Protein AF-A0A3C0VWP3-F1 (afdb_monomer_lite)

pLDDT: mean 94.09, std 4.99, range [58.03, 98.25]

Secondary structure (DSSP, 8-state):
--HHHHHHHHHHHHHHHHHHHHHHHHHHHHHHHHHHHHHHHHHHHHHHHHHHHHHHHHHHHHHHHHHHHHHHHHHHHHHHHHH---HHHHHHHHHHHHHHHHHHHHHHHHHHHHHHHHH-

Foldseek 3Di:
DDVVVVVVVVVVVVVVVVVVVVVVVVVVVVVVVVVVVVVVVVVVVVVVVVVVLVVLVVVLVVLVVVLVVLVVVLVVLVVVLVVDPDPVSVVVSVVVSVVSVVVNVVSVVVSVVSVVVSVD

Radius of gyration: 37.19 Å; chains: 1; bounding box: 79×20×106 Å

Sequence (120 aa):
MNDNIRKLLILQDRDMKFLRLEDELESLDPEREATKRESLNRQQVLEQAKQHMIQLEVRRKDLDNDVEAKKEQIQKYAQQQLETRKNEEYTALGREIDHVKETISKIEDEELELMEEIDA

Structure (mmCIF, N/CA/C/O backbone):
data_AF-A0A3C0VWP3-F1
#
_entry.id   AF-A0A3C0VWP3-F1
#
loop_
_atom_site.group_PDB
_atom_site.id
_atom_site.type_symbol
_atom_site.label_atom_id
_atom_site.label_alt_id
_atom_site.label_comp_id
_atom_site.label_asym_id
_atom_site.label_entity_id
_atom_site.label_seq_id
_atom_site.pdbx_PDB_ins_code
_atom_site.Cartn_x
_atom_site.Cartn_y
_atom_site.Cartn_z
_atom_site.occupancy
_atom_site.B_iso_or_equiv
_atom_site.auth_seq_id
_atom_site.auth_comp_id
_atom_site.auth_asym_id
_atom_site.auth_atom_id
_atom_site.pdbx_PDB_model_num
ATOM 1 N N . MET A 1 1 ? 48.364 3.414 -67.361 1.00 58.03 1 MET A N 1
ATOM 2 C CA . MET A 1 1 ? 47.089 3.363 -66.607 1.00 58.03 1 MET A CA 1
ATOM 3 C C . MET A 1 1 ? 46.975 4.671 -65.835 1.00 58.03 1 MET A C 1
ATOM 5 O O . MET A 1 1 ? 47.943 5.035 -65.185 1.00 58.03 1 MET A O 1
ATOM 9 N N . ASN A 1 2 ? 45.901 5.440 -66.022 1.00 78.00 2 ASN A N 1
ATOM 10 C CA . ASN A 1 2 ? 45.831 6.851 -65.619 1.00 78.00 2 ASN A CA 1
ATOM 11 C C . ASN A 1 2 ? 45.673 6.977 -64.088 1.00 78.00 2 ASN A C 1
ATOM 13 O O . ASN A 1 2 ? 44.632 6.614 -63.545 1.00 78.00 2 ASN A O 1
ATOM 17 N N . ASP A 1 3 ? 46.716 7.446 -63.399 1.00 85.19 3 ASP A N 1
ATOM 18 C CA . ASP A 1 3 ? 46.825 7.504 -61.929 1.00 85.19 3 ASP A CA 1
ATOM 19 C C . ASP A 1 3 ? 45.685 8.309 -61.271 1.00 85.19 3 ASP A C 1
ATOM 21 O O . ASP A 1 3 ? 45.239 8.016 -60.162 1.00 85.19 3 ASP A O 1
ATOM 25 N N . ASN A 1 4 ? 45.120 9.264 -62.014 1.00 88.75 4 ASN A N 1
ATOM 26 C CA . ASN A 1 4 ? 43.966 10.052 -61.590 1.00 88.75 4 ASN A CA 1
ATOM 27 C C . ASN A 1 4 ? 42.688 9.209 -61.462 1.00 88.75 4 ASN A C 1
ATOM 29 O O . ASN A 1 4 ? 41.928 9.398 -60.518 1.00 88.75 4 ASN A O 1
ATOM 33 N N . ILE A 1 5 ? 42.476 8.229 -62.349 1.00 89.38 5 ILE A N 1
ATOM 34 C CA . ILE A 1 5 ? 41.310 7.331 -62.279 1.00 89.38 5 ILE A CA 1
ATOM 35 C C . ILE A 1 5 ? 41.391 6.463 -61.018 1.00 89.38 5 ILE A C 1
ATOM 37 O O . ILE A 1 5 ? 40.390 6.265 -60.337 1.00 89.38 5 ILE A O 1
ATOM 41 N N . ARG A 1 6 ? 42.593 5.998 -60.648 1.00 88.75 6 ARG A N 1
ATOM 42 C CA . ARG A 1 6 ? 42.800 5.235 -59.408 1.00 88.75 6 ARG A CA 1
ATOM 43 C C . ARG A 1 6 ? 42.464 6.072 -58.171 1.00 88.75 6 ARG A C 1
ATOM 45 O O . ARG A 1 6 ? 41.799 5.573 -57.270 1.00 88.75 6 ARG A O 1
ATOM 52 N N . LYS A 1 7 ? 42.897 7.337 -58.132 1.00 92.00 7 LYS A N 1
ATOM 53 C CA . LYS A 1 7 ? 42.586 8.257 -57.025 1.00 92.00 7 LYS A CA 1
ATOM 54 C C . LYS A 1 7 ? 41.085 8.534 -56.913 1.00 92.00 7 LYS A C 1
ATOM 56 O O . LYS A 1 7 ? 40.567 8.534 -55.802 1.00 92.00 7 LYS A O 1
ATOM 61 N N . LEU A 1 8 ? 40.389 8.695 -58.041 1.00 92.44 8 LEU A N 1
ATOM 62 C CA . LEU A 1 8 ? 38.936 8.894 -58.065 1.00 92.44 8 LEU A CA 1
ATOM 63 C C . LEU A 1 8 ? 38.158 7.664 -57.575 1.00 92.44 8 LEU A C 1
ATOM 65 O O . LEU A 1 8 ? 37.202 7.826 -56.829 1.00 92.44 8 LEU A O 1
ATOM 69 N N . LEU A 1 9 ? 38.586 6.444 -57.916 1.00 92.25 9 LEU A N 1
ATOM 70 C CA . LEU A 1 9 ? 37.959 5.218 -57.398 1.00 92.25 9 LEU A CA 1
ATOM 71 C C . LEU A 1 9 ? 38.140 5.062 -55.880 1.00 92.25 9 LEU A C 1
ATOM 73 O O . LEU A 1 9 ? 37.220 4.633 -55.191 1.00 92.25 9 LEU A O 1
ATOM 77 N N . ILE A 1 10 ? 39.309 5.436 -55.348 1.00 94.12 10 ILE A N 1
ATOM 78 C CA . ILE A 1 10 ? 39.552 5.435 -53.896 1.00 94.12 10 ILE A CA 1
ATOM 79 C C . ILE A 1 10 ? 38.671 6.475 -53.198 1.00 94.12 10 ILE A C 1
ATOM 81 O O . ILE A 1 10 ? 38.155 6.203 -52.117 1.00 94.12 10 ILE A O 1
ATOM 85 N N . LEU A 1 11 ? 38.509 7.660 -53.795 1.00 94.75 11 LEU A N 1
ATOM 86 C CA . LEU A 1 11 ? 37.616 8.688 -53.268 1.00 94.75 11 LEU A CA 1
ATOM 87 C C . LEU A 1 11 ? 36.164 8.191 -53.260 1.00 94.75 11 LEU A C 1
ATOM 89 O O . LEU A 1 11 ? 35.532 8.225 -52.215 1.00 94.75 11 LEU A O 1
ATOM 93 N N . GLN A 1 12 ? 35.691 7.613 -54.367 1.00 94.50 12 GLN A N 1
ATOM 94 C CA . GLN A 1 12 ? 34.341 7.056 -54.465 1.00 94.50 12 GLN A CA 1
ATOM 95 C C . GLN A 1 12 ? 34.070 5.964 -53.417 1.00 94.50 12 GLN A C 1
ATOM 97 O O . GLN A 1 12 ? 33.016 5.976 -52.788 1.00 94.50 12 GLN A O 1
ATOM 102 N N . ASP A 1 13 ? 35.004 5.031 -53.196 1.00 95.44 13 ASP A N 1
ATOM 103 C CA . ASP A 1 13 ? 34.853 3.995 -52.160 1.00 95.44 13 ASP A CA 1
ATOM 104 C C . ASP A 1 13 ? 34.757 4.603 -50.751 1.00 95.44 13 ASP A C 1
ATOM 106 O O . ASP A 1 13 ? 33.978 4.141 -49.917 1.00 95.44 13 ASP A O 1
ATOM 110 N N . ARG A 1 14 ? 35.521 5.670 -50.484 1.00 95.56 14 ARG A N 1
ATOM 111 C CA . ARG A 1 14 ? 35.455 6.397 -49.210 1.00 95.56 14 ARG A CA 1
ATOM 112 C C . ARG A 1 14 ? 34.140 7.147 -49.050 1.00 95.56 14 ARG A C 1
ATOM 114 O O . ARG A 1 14 ? 33.555 7.052 -47.978 1.00 95.56 14 ARG A O 1
ATOM 121 N N . ASP A 1 15 ? 33.659 7.812 -50.094 1.00 96.19 15 ASP A N 1
ATOM 122 C CA . ASP A 1 15 ? 32.382 8.530 -50.071 1.00 96.19 15 ASP A CA 1
ATOM 123 C C . ASP A 1 15 ? 31.212 7.557 -49.867 1.00 96.19 15 ASP A C 1
ATOM 125 O O . ASP A 1 15 ? 30.332 7.800 -49.047 1.00 96.19 15 ASP A O 1
ATOM 129 N N . MET A 1 16 ? 31.235 6.393 -50.525 1.00 95.69 16 MET A N 1
ATOM 130 C CA . MET A 1 16 ? 30.226 5.350 -50.310 1.00 95.69 16 MET A CA 1
ATOM 131 C C . MET A 1 16 ? 30.255 4.784 -48.887 1.00 95.69 16 MET A C 1
ATOM 133 O O . MET A 1 16 ? 29.204 4.470 -48.332 1.00 95.69 16 MET A O 1
ATOM 137 N N . LYS A 1 17 ? 31.442 4.630 -48.289 1.00 96.19 17 LYS A N 1
ATOM 138 C CA . LYS A 1 17 ? 31.575 4.218 -46.882 1.00 96.19 17 LYS A CA 1
ATOM 139 C C . LYS A 1 17 ? 31.085 5.299 -45.927 1.00 96.19 17 LYS A C 1
ATOM 141 O O . LYS A 1 17 ? 30.450 4.957 -44.939 1.00 96.19 17 LYS A O 1
ATOM 146 N N . PHE A 1 18 ? 31.369 6.565 -46.223 1.00 95.31 18 PHE A N 1
ATOM 147 C CA . PHE A 1 18 ? 30.903 7.697 -45.431 1.00 95.31 18 PHE A CA 1
ATOM 148 C C . PHE A 1 18 ? 29.374 7.748 -45.401 1.00 95.31 18 PHE A C 1
ATOM 150 O O . PHE A 1 18 ? 28.811 7.706 -44.317 1.00 95.31 18 PHE A O 1
ATOM 157 N N . LEU A 1 19 ? 28.721 7.701 -46.568 1.00 95.62 19 LEU A N 1
ATOM 158 C CA . LEU A 1 19 ? 27.257 7.714 -46.661 1.00 95.62 19 LEU A CA 1
ATOM 159 C C . LEU A 1 19 ? 26.616 6.547 -45.900 1.00 95.62 19 LEU A C 1
ATOM 161 O O . LEU A 1 19 ? 25.664 6.748 -45.164 1.00 95.62 19 LEU A O 1
ATOM 165 N N . ARG A 1 20 ? 27.174 5.333 -46.006 1.00 94.94 20 ARG A N 1
ATOM 166 C CA . ARG A 1 20 ? 26.666 4.179 -45.243 1.00 94.94 20 ARG A CA 1
ATOM 167 C C . ARG A 1 20 ? 26.769 4.377 -43.733 1.00 94.94 20 ARG A C 1
ATOM 169 O O . ARG A 1 20 ? 25.840 4.030 -43.020 1.00 94.94 20 ARG A O 1
ATOM 176 N N . LEU A 1 21 ? 27.898 4.899 -43.253 1.00 93.75 21 LEU A N 1
ATOM 177 C CA . LEU A 1 21 ? 28.093 5.156 -41.825 1.00 93.75 21 LEU A CA 1
ATOM 178 C C . LEU A 1 21 ? 27.204 6.300 -41.325 1.00 93.75 21 LEU A C 1
ATOM 180 O O . LEU A 1 21 ? 26.770 6.264 -40.180 1.00 93.75 21 LEU A O 1
ATOM 184 N N . GLU A 1 22 ? 26.948 7.302 -42.165 1.00 93.94 22 GLU A N 1
ATOM 185 C CA . GLU A 1 22 ? 26.033 8.405 -41.867 1.00 93.94 22 GLU A CA 1
ATOM 186 C C . GLU A 1 22 ? 24.587 7.901 -41.770 1.00 93.94 22 GLU A C 1
ATOM 188 O O . GLU A 1 22 ? 23.947 8.132 -40.748 1.00 93.94 22 GLU A O 1
ATOM 193 N N . ASP A 1 23 ? 24.129 7.095 -42.735 1.00 91.94 23 ASP A N 1
ATOM 194 C CA . ASP A 1 23 ? 22.812 6.442 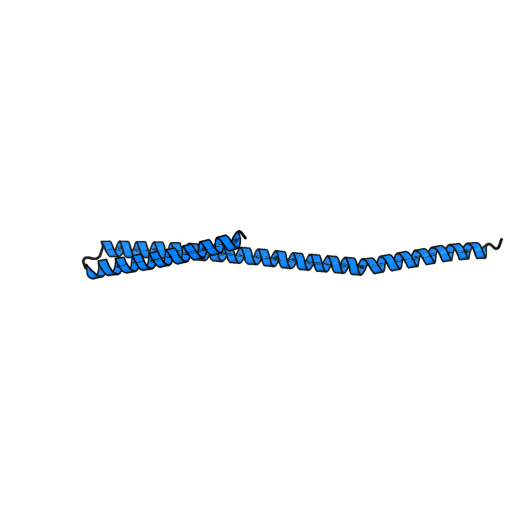-42.694 1.00 91.94 23 ASP A CA 1
ATOM 195 C C . ASP A 1 23 ? 22.662 5.538 -41.450 1.00 91.94 23 ASP A C 1
ATOM 197 O O . ASP A 1 23 ? 21.634 5.555 -40.769 1.00 91.94 23 ASP A O 1
ATOM 201 N N . GLU A 1 24 ? 23.697 4.752 -41.119 1.00 90.00 24 GLU A N 1
ATOM 202 C CA . GLU A 1 24 ? 23.719 3.917 -39.911 1.00 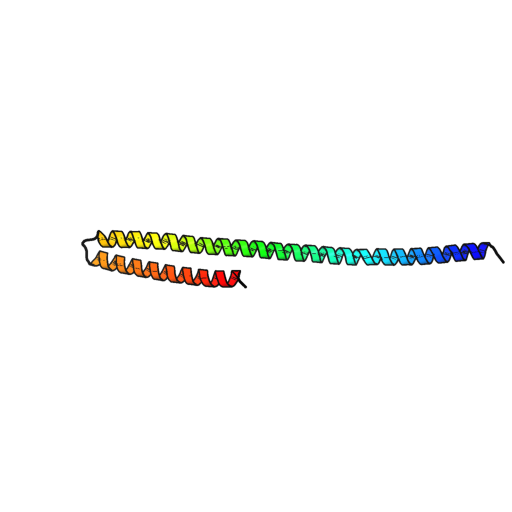90.00 24 GLU A CA 1
ATOM 203 C C . GLU A 1 24 ? 23.620 4.773 -38.637 1.00 90.00 24 GLU A C 1
ATOM 205 O O . GLU A 1 24 ? 22.820 4.463 -37.753 1.00 90.00 24 GLU A O 1
ATOM 210 N N . LEU A 1 25 ? 24.371 5.874 -38.542 1.00 90.38 25 LEU A N 1
ATOM 211 C CA . LEU A 1 25 ? 24.305 6.800 -37.407 1.00 90.38 25 LEU A CA 1
ATOM 212 C C . LEU A 1 25 ? 22.926 7.451 -37.270 1.00 90.38 25 LEU A C 1
ATOM 214 O O . LEU A 1 25 ? 22.382 7.475 -36.165 1.00 90.38 25 LEU A O 1
ATOM 218 N N . GLU A 1 26 ? 22.341 7.922 -38.372 1.00 90.88 26 GLU A N 1
ATOM 219 C CA . GLU A 1 26 ? 20.998 8.510 -38.368 1.00 90.88 26 GLU A CA 1
ATOM 220 C C . GLU A 1 26 ? 19.929 7.496 -37.948 1.00 90.88 26 GLU A C 1
ATOM 222 O O . GLU A 1 26 ? 18.963 7.861 -37.278 1.00 90.88 26 GLU A O 1
ATOM 227 N N . SER A 1 27 ? 20.109 6.213 -38.280 1.00 88.94 27 SER A N 1
ATOM 228 C CA . SER A 1 27 ? 19.186 5.147 -37.875 1.00 88.94 27 SER A CA 1
ATOM 229 C C . SER A 1 27 ? 19.269 4.790 -36.383 1.00 88.94 27 SER A C 1
ATOM 231 O O . SER A 1 27 ? 18.271 4.374 -35.794 1.00 88.94 27 SER A O 1
ATOM 233 N N . LEU A 1 28 ? 20.420 5.009 -35.735 1.00 87.88 28 LEU A N 1
ATOM 234 C CA . LEU A 1 28 ? 20.617 4.701 -34.313 1.00 87.88 28 LEU A CA 1
ATOM 235 C C . LEU A 1 28 ? 19.926 5.706 -33.384 1.00 87.88 28 LEU A C 1
ATOM 237 O O . LEU A 1 28 ? 19.484 5.343 -32.293 1.00 87.88 28 LEU A O 1
ATOM 241 N N . ASP A 1 29 ? 19.821 6.970 -33.780 1.00 87.44 29 ASP A N 1
ATOM 242 C CA . ASP A 1 29 ? 19.194 8.006 -32.958 1.00 87.44 29 ASP A CA 1
ATOM 243 C C . ASP A 1 29 ? 17.701 7.763 -32.644 1.00 87.44 29 ASP A C 1
ATOM 245 O O . ASP A 1 29 ? 17.329 7.856 -31.466 1.00 87.44 29 ASP A O 1
ATOM 249 N N . PRO A 1 30 ? 16.822 7.391 -33.599 1.00 90.88 30 PRO A N 1
ATOM 250 C CA . PRO A 1 30 ? 15.436 7.054 -33.286 1.00 90.88 30 PRO A CA 1
ATOM 251 C C . PRO A 1 30 ? 15.321 5.797 -32.417 1.00 90.88 30 PRO A C 1
ATOM 253 O O . PRO A 1 30 ? 14.467 5.765 -31.529 1.00 90.88 30 PRO A O 1
ATOM 256 N N . GLU A 1 31 ? 16.186 4.793 -32.600 1.00 89.44 31 GLU A N 1
ATOM 257 C CA . GLU A 1 31 ? 16.219 3.603 -31.736 1.00 89.44 31 GLU A CA 1
ATOM 258 C C . GLU A 1 31 ? 16.605 3.959 -30.293 1.00 89.44 31 GLU A C 1
ATOM 260 O O . GLU A 1 31 ? 15.983 3.487 -29.331 1.00 89.44 31 GLU A O 1
ATOM 265 N N . ARG A 1 32 ? 17.593 4.846 -30.120 1.00 90.38 32 ARG A N 1
ATOM 266 C CA . ARG A 1 32 ? 18.011 5.351 -28.804 1.00 90.38 32 ARG A CA 1
ATOM 267 C C . ARG A 1 32 ? 16.900 6.140 -28.128 1.00 90.38 32 ARG A C 1
ATOM 269 O O . ARG A 1 32 ? 16.636 5.919 -26.945 1.00 90.38 32 ARG A O 1
ATOM 276 N N . GLU A 1 33 ? 16.232 7.029 -28.855 1.00 93.00 33 GLU A N 1
ATOM 277 C CA . GLU A 1 33 ? 15.117 7.808 -28.313 1.00 93.00 33 GLU A CA 1
ATOM 278 C C . GLU A 1 33 ? 13.906 6.926 -27.983 1.00 93.00 33 GLU A C 1
ATOM 280 O O . GLU A 1 33 ? 13.285 7.114 -26.934 1.00 93.00 33 GLU A O 1
ATOM 285 N N . ALA A 1 34 ? 13.601 5.916 -28.802 1.00 93.31 34 ALA A N 1
ATOM 286 C CA . ALA A 1 34 ? 12.557 4.937 -28.506 1.00 93.31 34 ALA A CA 1
ATOM 287 C C . ALA A 1 34 ? 12.867 4.156 -27.219 1.00 93.31 34 ALA A C 1
ATOM 289 O O . ALA A 1 34 ? 12.043 4.123 -26.304 1.00 93.31 34 ALA A O 1
ATOM 290 N N . THR A 1 35 ? 14.086 3.622 -27.103 1.00 94.12 35 THR A N 1
ATOM 291 C CA . THR A 1 35 ? 14.544 2.887 -25.912 1.00 94.12 35 THR A CA 1
ATOM 292 C C . THR A 1 35 ? 14.508 3.767 -24.662 1.00 94.12 35 THR A C 1
ATOM 294 O O . THR A 1 35 ? 14.081 3.340 -23.588 1.00 94.12 35 THR A O 1
ATOM 297 N N . LYS A 1 36 ? 14.922 5.033 -24.784 1.00 95.62 36 LYS A N 1
ATOM 298 C CA . LYS A 1 36 ? 14.902 5.998 -23.681 1.00 95.62 36 LYS A CA 1
ATOM 299 C C . LYS A 1 36 ? 13.478 6.316 -23.228 1.00 95.62 36 LYS A C 1
ATOM 301 O O . LYS A 1 36 ? 13.226 6.351 -22.025 1.00 95.62 36 LYS A O 1
ATOM 306 N N . ARG A 1 37 ? 12.544 6.511 -24.164 1.00 95.44 37 ARG A N 1
ATOM 307 C CA . ARG A 1 37 ? 11.119 6.703 -23.847 1.00 95.44 37 ARG A CA 1
ATOM 308 C C . ARG A 1 37 ? 10.532 5.482 -23.157 1.00 95.44 37 ARG A C 1
ATOM 310 O O . ARG A 1 37 ? 9.838 5.634 -22.158 1.00 95.44 37 ARG A O 1
ATOM 317 N N . GLU A 1 38 ? 10.837 4.284 -23.644 1.00 96.00 38 GLU A N 1
ATOM 318 C CA . GLU A 1 38 ? 10.367 3.051 -23.018 1.00 96.00 38 GLU A CA 1
ATOM 319 C C . GLU A 1 38 ? 10.909 2.901 -21.591 1.00 96.00 38 GLU A C 1
ATOM 321 O O . GLU A 1 38 ? 10.150 2.599 -20.672 1.00 96.00 38 GLU A O 1
ATOM 326 N N . SER A 1 39 ? 12.197 3.183 -21.385 1.00 95.25 39 SER A N 1
ATOM 327 C CA . SER A 1 39 ? 12.824 3.177 -20.061 1.00 95.25 39 SER A CA 1
ATOM 328 C C . SER A 1 39 ? 12.143 4.153 -19.095 1.00 95.25 39 SER A C 1
ATOM 330 O O . SER A 1 39 ? 11.777 3.767 -17.985 1.00 95.25 39 SER A O 1
ATOM 332 N N . LEU A 1 40 ? 11.883 5.391 -19.534 1.00 96.62 40 LEU A N 1
ATOM 333 C CA . LEU A 1 40 ? 11.173 6.391 -18.729 1.00 96.62 40 LEU A CA 1
ATOM 334 C C . LEU A 1 40 ? 9.742 5.955 -18.396 1.00 96.62 40 LEU A C 1
ATOM 336 O O . LEU A 1 40 ? 9.327 6.076 -17.246 1.00 96.62 40 LEU A O 1
ATOM 340 N N . ASN A 1 41 ? 9.010 5.399 -19.364 1.00 96.81 41 ASN A N 1
ATOM 341 C CA . ASN A 1 41 ? 7.661 4.882 -19.133 1.00 96.81 41 ASN A CA 1
ATOM 342 C C . ASN A 1 41 ? 7.673 3.740 -18.110 1.00 96.81 41 ASN A C 1
ATOM 344 O O . ASN A 1 41 ? 6.885 3.746 -17.169 1.00 96.81 41 ASN A O 1
ATOM 348 N N . ARG A 1 42 ? 8.602 2.784 -18.240 1.00 95.50 42 ARG A N 1
ATOM 349 C CA . ARG A 1 42 ? 8.767 1.691 -17.267 1.00 95.50 42 ARG A CA 1
ATOM 350 C C . ARG A 1 42 ? 9.101 2.224 -15.875 1.00 95.50 42 ARG A C 1
ATOM 352 O O . ARG A 1 42 ? 8.567 1.725 -14.889 1.00 95.50 42 ARG A O 1
ATOM 359 N N . GLN A 1 43 ? 9.947 3.249 -15.788 1.00 96.12 43 GLN A N 1
ATOM 360 C CA . GLN A 1 43 ? 10.297 3.880 -14.518 1.00 96.12 43 GLN A CA 1
ATOM 361 C C . GLN A 1 43 ? 9.094 4.583 -13.875 1.00 96.12 43 GLN A C 1
ATOM 363 O O . GLN A 1 43 ? 8.906 4.473 -12.667 1.00 96.12 43 GLN A O 1
ATOM 368 N N . GLN A 1 44 ? 8.256 5.251 -14.671 1.00 96.88 44 GLN A N 1
ATOM 369 C CA . GLN A 1 44 ? 7.017 5.868 -14.192 1.00 96.88 44 GLN A CA 1
ATOM 370 C C . GLN A 1 44 ? 6.014 4.829 -13.689 1.00 96.88 44 GLN A C 1
ATOM 372 O O . GLN A 1 44 ? 5.466 5.004 -12.605 1.00 96.88 44 GLN A O 1
ATOM 377 N N . VAL A 1 45 ? 5.813 3.735 -14.427 1.00 96.56 45 VAL A N 1
ATOM 378 C CA . VAL A 1 45 ? 4.925 2.637 -14.009 1.00 96.56 45 VAL A CA 1
ATOM 379 C C . VAL A 1 45 ? 5.414 2.006 -12.705 1.00 96.56 45 VAL A C 1
ATOM 381 O O . VAL A 1 45 ? 4.622 1.784 -11.794 1.00 96.56 45 VAL A O 1
ATOM 384 N N . LEU A 1 46 ? 6.724 1.768 -12.576 1.00 96.31 46 LEU A N 1
ATOM 385 C CA . LEU A 1 46 ? 7.309 1.244 -11.342 1.00 96.31 46 LEU A CA 1
ATOM 386 C C . LEU A 1 46 ? 7.086 2.190 -10.156 1.00 96.31 46 LEU A C 1
ATOM 388 O O . LEU A 1 46 ? 6.773 1.739 -9.058 1.00 96.31 46 LEU A O 1
ATOM 392 N N . GLU A 1 47 ? 7.267 3.493 -10.362 1.00 96.38 47 GLU A N 1
ATOM 393 C CA . GLU A 1 47 ? 7.063 4.483 -9.306 1.00 96.38 47 GLU A CA 1
ATOM 394 C C . GLU A 1 47 ? 5.589 4.572 -8.891 1.00 96.38 47 GLU A C 1
ATOM 396 O O . GLU A 1 47 ? 5.289 4.608 -7.701 1.00 96.38 47 GLU A O 1
ATOM 401 N N . GLN A 1 48 ? 4.664 4.518 -9.852 1.00 96.06 48 GLN A N 1
ATOM 402 C CA . GLN A 1 48 ? 3.227 4.458 -9.577 1.00 96.06 48 GLN A CA 1
ATOM 403 C C . GLN A 1 48 ? 2.853 3.206 -8.778 1.00 96.06 48 GLN A C 1
ATOM 405 O O . GLN A 1 48 ? 2.142 3.316 -7.784 1.00 96.06 48 GLN A O 1
ATOM 410 N N . ALA A 1 49 ? 3.379 2.037 -9.155 1.00 93.69 49 ALA A N 1
ATOM 411 C CA . ALA A 1 49 ? 3.140 0.792 -8.428 1.00 93.69 49 ALA A CA 1
ATOM 412 C C . ALA A 1 49 ? 3.663 0.861 -6.983 1.00 93.69 49 ALA A C 1
ATOM 414 O O . ALA A 1 49 ? 2.967 0.470 -6.050 1.00 93.69 49 ALA A O 1
ATOM 415 N N . LYS A 1 50 ? 4.856 1.432 -6.768 1.00 94.94 50 LYS A N 1
ATOM 416 C CA . LYS A 1 50 ? 5.400 1.651 -5.417 1.00 94.94 50 LYS A CA 1
ATOM 417 C C . LYS A 1 50 ? 4.532 2.588 -4.587 1.00 94.94 50 LYS A C 1
ATOM 419 O O . LYS A 1 50 ? 4.284 2.310 -3.418 1.00 94.94 50 LYS A O 1
ATOM 424 N N . GLN A 1 51 ? 4.092 3.701 -5.170 1.00 96.00 51 GLN A N 1
ATOM 425 C CA . GLN A 1 51 ? 3.221 4.652 -4.481 1.00 96.00 51 GLN A CA 1
ATOM 426 C C . GLN A 1 51 ? 1.884 4.014 -4.115 1.00 96.00 51 GLN A C 1
ATOM 428 O O . GLN A 1 51 ? 1.406 4.218 -3.003 1.00 96.00 51 GLN A O 1
ATOM 433 N N . HIS A 1 52 ? 1.321 3.208 -5.012 1.00 93.38 52 HIS A N 1
ATOM 434 C CA . HIS A 1 52 ? 0.095 2.468 -4.752 1.00 93.38 52 HIS A CA 1
ATOM 435 C C . HIS A 1 52 ? 0.270 1.461 -3.606 1.00 93.38 52 HIS A C 1
ATOM 437 O O . HIS A 1 52 ? -0.505 1.491 -2.657 1.00 93.38 52 HIS A O 1
ATOM 443 N N . MET A 1 53 ? 1.351 0.675 -3.608 1.00 93.62 53 MET A N 1
ATOM 444 C CA . MET A 1 53 ? 1.671 -0.253 -2.516 1.00 93.62 53 MET A CA 1
ATOM 445 C C . MET A 1 53 ? 1.804 0.467 -1.163 1.00 93.62 53 MET A C 1
ATOM 447 O O . MET A 1 53 ? 1.285 0.002 -0.153 1.00 93.62 53 MET A O 1
ATOM 451 N N . ILE A 1 54 ? 2.451 1.638 -1.135 1.00 94.62 54 ILE A N 1
ATOM 452 C CA . ILE A 1 54 ? 2.550 2.460 0.083 1.00 94.62 54 ILE A CA 1
ATOM 453 C C . ILE A 1 54 ? 1.163 2.925 0.548 1.00 94.62 54 ILE A C 1
ATOM 455 O O . ILE A 1 54 ? 0.896 2.925 1.746 1.00 94.62 54 ILE A O 1
ATOM 459 N N . GLN A 1 55 ? 0.282 3.332 -0.369 1.00 95.19 55 GLN A N 1
ATOM 460 C CA . GLN A 1 55 ? -1.079 3.755 -0.025 1.00 95.19 55 GLN A CA 1
ATOM 461 C C . GLN A 1 55 ? -1.905 2.610 0.565 1.00 95.19 55 GLN A C 1
ATOM 463 O O . GLN A 1 55 ? -2.611 2.831 1.549 1.00 95.19 55 GLN A O 1
ATOM 468 N N . LEU A 1 56 ? -1.790 1.404 0.004 1.00 94.75 56 LEU A N 1
ATOM 469 C CA . LEU A 1 56 ? -2.457 0.213 0.532 1.00 94.75 56 LEU A CA 1
ATOM 470 C C . LEU A 1 56 ? -1.947 -0.129 1.941 1.00 94.75 56 LEU A C 1
ATOM 472 O O . LEU A 1 56 ? -2.746 -0.309 2.853 1.00 94.75 56 LEU A O 1
ATOM 476 N N . GLU A 1 57 ? -0.631 -0.107 2.164 1.00 94.00 57 GLU A N 1
ATOM 477 C CA . GLU A 1 57 ? -0.030 -0.338 3.489 1.00 94.00 57 GLU A CA 1
ATOM 478 C C . GLU A 1 57 ? -0.469 0.695 4.540 1.00 94.00 57 GLU A C 1
ATOM 480 O O . GLU A 1 57 ? -0.739 0.345 5.690 1.00 94.00 57 GLU A O 1
ATOM 485 N N . VAL A 1 58 ? -0.571 1.973 4.155 1.00 96.56 58 VAL A N 1
ATOM 486 C CA . VAL A 1 58 ? -1.110 3.019 5.038 1.00 96.56 58 VAL A CA 1
ATOM 487 C C . VAL A 1 58 ? -2.562 2.718 5.387 1.00 96.56 58 VAL A C 1
ATOM 489 O O . VAL A 1 58 ? -2.914 2.752 6.563 1.00 96.56 58 VAL A O 1
ATOM 492 N N . ARG A 1 59 ? -3.384 2.359 4.396 1.00 96.12 59 ARG A N 1
ATOM 493 C CA . ARG A 1 59 ? -4.792 2.037 4.627 1.00 96.12 59 ARG A CA 1
ATOM 494 C C . ARG A 1 59 ? -4.967 0.819 5.534 1.00 96.12 59 ARG A C 1
ATOM 496 O O . ARG A 1 59 ? -5.797 0.886 6.433 1.00 96.12 59 ARG A O 1
ATOM 503 N N . ARG A 1 60 ? -4.160 -0.238 5.370 1.00 95.44 60 ARG A N 1
ATOM 504 C CA . ARG A 1 60 ? -4.184 -1.408 6.270 1.00 95.44 60 ARG A CA 1
ATOM 505 C C . ARG A 1 60 ? -3.932 -0.974 7.710 1.00 95.44 60 ARG A C 1
ATOM 507 O O . ARG A 1 60 ? -4.699 -1.294 8.607 1.00 95.44 60 ARG A O 1
ATOM 514 N N . LYS A 1 61 ? -2.895 -0.159 7.908 1.00 96.12 61 LYS A N 1
ATOM 515 C CA . LYS A 1 61 ? -2.537 0.351 9.231 1.00 96.12 61 LYS A CA 1
ATOM 516 C C . LYS A 1 61 ? -3.613 1.258 9.837 1.00 96.12 61 LYS A C 1
ATOM 518 O O . LYS A 1 61 ? -3.763 1.294 11.055 1.00 96.12 61 LYS A O 1
ATOM 523 N N . ASP A 1 62 ? -4.335 2.016 9.020 1.00 97.31 62 ASP A N 1
ATOM 524 C CA . ASP A 1 62 ? -5.453 2.828 9.500 1.00 97.31 62 ASP A CA 1
ATOM 525 C C . ASP A 1 62 ? -6.615 1.942 9.985 1.00 97.31 62 ASP A C 1
ATOM 527 O O . ASP A 1 62 ? -7.152 2.199 11.063 1.00 97.31 62 ASP A O 1
ATOM 531 N N . LEU A 1 63 ? -6.931 0.856 9.266 1.00 97.19 63 LEU A N 1
ATOM 532 C CA . LEU A 1 63 ? -7.922 -0.140 9.698 1.00 97.19 63 LEU A CA 1
ATOM 533 C C . LEU A 1 63 ? -7.501 -0.826 11.010 1.00 97.19 63 LEU A C 1
ATOM 535 O O . LEU A 1 63 ? -8.311 -0.911 11.935 1.00 97.19 63 LEU A O 1
ATOM 539 N N . ASP A 1 64 ? -6.226 -1.214 11.140 1.00 96.19 64 ASP A N 1
ATOM 540 C CA . ASP A 1 64 ? -5.653 -1.761 12.381 1.00 96.19 64 ASP A CA 1
ATOM 541 C C . ASP A 1 64 ? -5.885 -0.820 13.578 1.00 96.19 64 ASP A C 1
ATOM 543 O O . ASP A 1 64 ? -6.381 -1.224 14.637 1.00 96.19 64 ASP A O 1
ATOM 547 N N . ASN A 1 65 ? -5.558 0.467 13.406 1.00 97.88 65 ASN A N 1
ATOM 548 C CA . ASN A 1 65 ? -5.732 1.475 14.452 1.00 97.88 65 ASN A CA 1
ATOM 549 C C . ASN A 1 65 ? -7.215 1.653 14.823 1.00 97.88 65 ASN A C 1
ATOM 551 O O . ASN A 1 65 ? -7.550 1.816 16.000 1.00 97.88 65 ASN A O 1
ATOM 555 N N . ASP A 1 66 ? -8.116 1.611 13.838 1.00 97.69 66 ASP A N 1
ATOM 556 C CA . ASP A 1 66 ? -9.559 1.707 14.064 1.00 97.69 66 ASP A CA 1
ATOM 557 C C . ASP A 1 66 ? -10.093 0.500 14.850 1.00 97.69 66 ASP A C 1
ATOM 559 O O . ASP A 1 66 ? -10.938 0.658 15.745 1.00 97.69 66 ASP A O 1
ATOM 563 N N . VAL A 1 67 ? -9.581 -0.703 14.573 1.00 98.00 67 VAL A N 1
ATOM 564 C CA . VAL A 1 67 ? -9.886 -1.913 15.347 1.00 98.00 67 VAL A CA 1
ATOM 565 C C . VAL A 1 67 ? -9.409 -1.765 16.791 1.00 98.00 67 VAL A C 1
ATOM 567 O O . VAL A 1 67 ? -10.175 -2.056 17.717 1.00 98.00 67 VAL A O 1
ATOM 570 N N . GLU A 1 68 ? -8.184 -1.286 17.019 1.00 97.94 68 GLU A N 1
ATOM 571 C CA . GLU A 1 68 ? -7.663 -1.040 18.370 1.00 97.94 68 GLU A CA 1
ATOM 572 C C . GLU A 1 68 ? -8.526 -0.026 19.137 1.00 97.94 68 GLU A C 1
ATOM 574 O O . GLU A 1 68 ? -8.953 -0.301 20.265 1.00 97.94 68 GLU A O 1
ATOM 579 N N . ALA A 1 69 ? -8.890 1.094 18.509 1.00 98.06 69 ALA A N 1
ATOM 580 C CA . ALA A 1 69 ? -9.750 2.107 19.118 1.00 98.06 69 ALA A CA 1
ATOM 581 C C . ALA A 1 69 ? -11.132 1.546 19.512 1.00 98.06 69 ALA A C 1
ATOM 583 O O . ALA A 1 69 ? -11.664 1.851 20.587 1.00 98.06 69 ALA A O 1
ATOM 584 N N . LYS A 1 70 ? -11.717 0.678 18.679 1.00 97.56 70 LYS A N 1
ATOM 585 C CA . LYS A 1 70 ? -12.986 -0.004 18.988 1.00 97.56 70 LYS A CA 1
ATOM 586 C C . LYS A 1 70 ? -12.836 -1.044 20.096 1.00 97.56 70 LYS A C 1
ATOM 588 O O . LYS A 1 70 ? -13.731 -1.167 20.936 1.00 97.56 70 LYS A O 1
ATOM 593 N N . LYS A 1 71 ? -11.708 -1.758 20.161 1.00 97.69 71 LYS A N 1
ATOM 594 C CA . LYS A 1 71 ? -11.395 -2.678 21.269 1.00 97.69 71 LYS A CA 1
ATOM 595 C C . LYS A 1 71 ? -11.313 -1.922 22.598 1.00 97.69 71 LYS A C 1
ATOM 597 O O . LYS A 1 71 ? -11.896 -2.374 23.586 1.00 97.69 71 LYS A O 1
ATOM 602 N N . GLU A 1 72 ? -10.700 -0.740 22.626 1.00 98.12 72 GLU A N 1
ATOM 603 C CA . GLU A 1 72 ? -10.718 0.128 23.812 1.00 98.12 72 GLU A CA 1
ATOM 604 C C . GLU A 1 72 ? -12.132 0.603 24.176 1.00 98.12 72 GLU A C 1
ATOM 606 O O . GLU A 1 72 ? -12.493 0.664 25.354 1.00 98.12 72 GLU A O 1
ATOM 611 N N . GLN A 1 73 ? -12.958 0.936 23.180 1.00 97.50 73 GLN A N 1
ATOM 612 C CA . GLN A 1 73 ? -14.354 1.318 23.403 1.00 97.50 73 GLN A CA 1
ATOM 613 C C . GLN A 1 73 ? -15.153 0.178 24.054 1.00 97.50 73 GLN A C 1
ATOM 615 O O . GLN A 1 73 ? -15.875 0.419 25.023 1.00 97.50 73 GLN A O 1
ATOM 620 N N . ILE A 1 74 ? -14.966 -1.066 23.596 1.00 98.00 74 ILE A N 1
ATOM 621 C CA . ILE A 1 74 ? -15.564 -2.257 24.220 1.00 98.00 74 ILE A CA 1
ATOM 622 C C . ILE A 1 74 ? -15.118 -2.390 25.677 1.00 98.00 74 ILE A C 1
ATOM 624 O O . ILE A 1 74 ? -15.956 -2.634 26.544 1.00 98.00 74 ILE A O 1
ATOM 628 N N . GLN A 1 75 ? -13.828 -2.206 25.973 1.00 97.81 75 GLN A N 1
ATOM 629 C CA . GLN A 1 75 ? -13.328 -2.273 27.350 1.00 97.81 75 GLN A CA 1
ATOM 630 C C . GLN A 1 75 ? -13.989 -1.220 28.248 1.00 97.81 75 GLN A C 1
ATOM 632 O O . GLN A 1 75 ? -14.398 -1.537 29.365 1.00 97.81 75 GLN A O 1
ATOM 637 N N . LYS A 1 76 ? -14.164 0.012 27.752 1.00 97.56 76 LYS A N 1
ATOM 638 C CA . LYS A 1 76 ? -14.856 1.086 28.486 1.00 97.56 76 LYS A CA 1
ATOM 639 C C . LYS A 1 76 ? -16.320 0.737 28.758 1.00 97.56 76 LYS A C 1
ATOM 641 O O . LYS A 1 76 ? -16.781 0.921 29.882 1.00 97.56 76 LYS A O 1
ATOM 646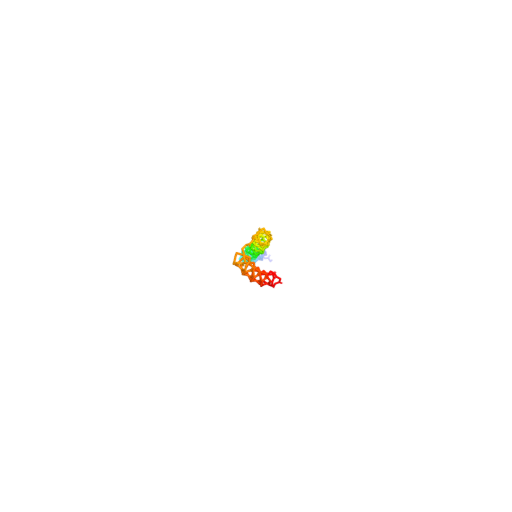 N N . TYR A 1 77 ? -17.043 0.202 27.775 1.00 97.44 77 TYR A N 1
ATOM 647 C CA . TYR A 1 77 ? -18.429 -0.235 27.979 1.00 97.44 77 TYR A CA 1
ATOM 648 C C . TYR A 1 77 ? -18.533 -1.422 28.936 1.00 97.44 77 TYR A C 1
ATOM 650 O O . TYR A 1 77 ? -19.404 -1.425 29.803 1.00 97.44 77 TYR A O 1
ATOM 658 N N . ALA A 1 78 ? -17.616 -2.387 28.849 1.00 96.00 78 ALA A N 1
ATOM 659 C CA . ALA A 1 78 ? -17.571 -3.524 29.762 1.00 96.00 78 ALA A CA 1
ATOM 660 C C . ALA A 1 78 ? -17.307 -3.077 31.211 1.00 96.00 78 ALA A C 1
ATOM 662 O O . ALA A 1 78 ? -17.961 -3.557 32.135 1.00 96.00 78 ALA A O 1
ATOM 663 N N . GLN A 1 79 ? -16.408 -2.109 31.413 1.00 97.12 79 GLN A N 1
ATOM 664 C CA . GLN A 1 79 ? -16.168 -1.487 32.716 1.00 97.12 79 GLN A CA 1
ATOM 665 C C . GLN A 1 79 ? -17.446 -0.821 33.259 1.00 97.12 79 GLN A C 1
ATOM 667 O O . GLN A 1 79 ? -17.867 -1.115 34.376 1.00 97.12 79 GLN A O 1
ATOM 672 N N . GLN A 1 80 ? -18.115 0.014 32.455 1.00 95.25 80 GLN A N 1
ATOM 673 C CA . GLN A 1 80 ? -19.371 0.677 32.845 1.00 95.25 80 GLN A CA 1
ATOM 674 C C . GLN A 1 80 ? -20.480 -0.326 33.189 1.00 95.25 80 GLN A C 1
ATOM 676 O O . GLN A 1 80 ? -21.279 -0.099 34.101 1.00 95.25 80 GLN A O 1
ATOM 681 N N . GLN A 1 81 ? -20.511 -1.458 32.488 1.00 94.69 81 GLN A N 1
ATOM 682 C CA . GLN A 1 81 ? -21.484 -2.520 32.705 1.00 94.69 81 GLN A CA 1
ATOM 683 C C . GLN A 1 81 ? -21.301 -3.199 34.075 1.00 94.69 81 GLN A C 1
ATOM 685 O O . GLN A 1 81 ? -22.287 -3.599 34.691 1.00 94.69 81 GLN A O 1
ATOM 690 N N . LEU A 1 82 ? -20.067 -3.287 34.584 1.00 94.38 82 LEU A N 1
ATOM 691 C CA . LEU A 1 82 ? -19.773 -3.793 35.932 1.00 94.38 82 LEU A CA 1
ATOM 692 C C . LEU A 1 82 ? -20.120 -2.783 37.037 1.00 94.38 82 LEU A C 1
ATOM 694 O O . LEU A 1 82 ? -20.381 -3.173 38.175 1.00 94.38 82 LEU A O 1
ATOM 698 N N . GLU A 1 83 ? -20.104 -1.491 36.715 1.00 94.75 83 GLU A N 1
ATOM 699 C CA . GLU A 1 83 ? -20.333 -0.404 37.671 1.00 94.75 83 GLU A CA 1
ATOM 700 C C . GLU A 1 83 ? -21.821 -0.047 37.827 1.00 94.75 83 GLU A C 1
ATOM 702 O O . GLU A 1 83 ? -22.241 0.405 38.900 1.00 94.75 83 GLU A O 1
ATOM 707 N N . THR A 1 84 ? -22.642 -0.257 36.790 1.00 92.06 84 THR A N 1
ATOM 708 C CA . THR A 1 84 ? -24.073 0.069 36.854 1.00 92.06 84 THR A CA 1
ATOM 709 C C . THR A 1 84 ? -24.857 -0.896 37.746 1.00 92.06 84 THR A C 1
ATOM 711 O O . THR A 1 84 ? -24.665 -2.110 37.759 1.00 92.06 84 THR A O 1
ATOM 714 N N . ARG A 1 85 ? -25.809 -0.333 38.496 1.00 90.94 85 ARG A N 1
ATOM 715 C CA . ARG A 1 85 ? -26.775 -1.079 39.318 1.00 90.94 85 ARG A CA 1
ATOM 716 C C . ARG A 1 85 ? -28.161 -1.151 38.674 1.00 90.94 85 ARG A C 1
ATOM 718 O O . ARG A 1 85 ? -29.070 -1.730 39.267 1.00 90.94 85 ARG A O 1
ATOM 725 N N . LYS A 1 86 ? -28.351 -0.543 37.495 1.00 94.62 86 LYS A N 1
ATOM 726 C CA . LYS A 1 86 ? -29.626 -0.550 36.768 1.00 94.62 86 LYS A CA 1
ATOM 727 C C . LYS A 1 86 ? -29.595 -1.608 35.669 1.00 94.62 86 LYS A C 1
ATOM 729 O O . LYS A 1 86 ? -28.731 -1.589 34.799 1.00 94.62 86 LYS A O 1
ATOM 734 N N . ASN A 1 87 ? -30.585 -2.497 3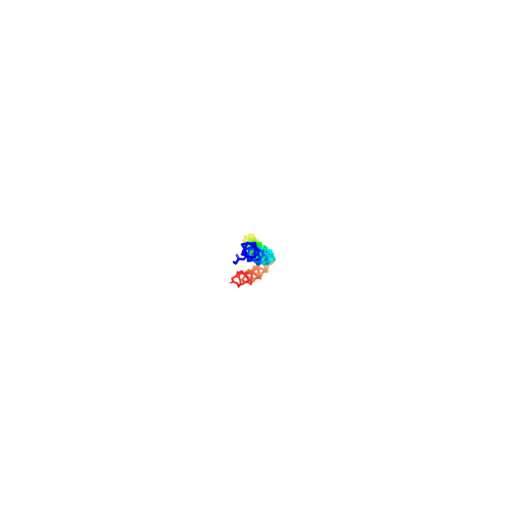5.674 1.00 90.75 87 ASN A N 1
ATOM 735 C CA . ASN A 1 87 ? -30.666 -3.601 34.713 1.00 90.75 87 ASN A CA 1
ATOM 736 C C . ASN A 1 87 ? -30.867 -3.117 33.258 1.00 90.75 87 ASN A C 1
ATOM 738 O O . ASN A 1 87 ? -30.346 -3.708 32.313 1.00 90.75 87 ASN A O 1
ATOM 742 N N . GLU A 1 88 ? -31.581 -2.003 33.075 1.00 95.00 88 GLU A N 1
ATOM 743 C CA . GLU A 1 88 ? -31.779 -1.380 31.759 1.00 95.00 88 GLU A CA 1
ATOM 744 C C . GLU A 1 88 ? -30.460 -0.865 31.166 1.00 95.00 88 GLU A C 1
ATOM 746 O O . GLU A 1 88 ? -30.154 -1.160 30.013 1.00 95.00 88 GLU A O 1
ATOM 751 N N . GLU A 1 89 ? -29.646 -0.166 31.966 1.00 93.06 89 GLU A N 1
ATOM 752 C CA . GLU A 1 89 ? -28.323 0.331 31.554 1.00 93.06 89 GLU A CA 1
ATOM 753 C C . GLU A 1 89 ? -27.360 -0.829 31.271 1.00 93.06 89 GLU A C 1
ATOM 755 O O . GLU A 1 89 ? -26.665 -0.811 30.258 1.00 93.06 89 GLU A O 1
ATOM 760 N N . TYR A 1 90 ? -27.377 -1.875 32.106 1.00 95.38 90 TYR A N 1
ATOM 761 C CA . TYR A 1 90 ? -26.592 -3.092 31.884 1.00 95.38 90 TYR A CA 1
ATOM 762 C C . TYR A 1 90 ? -26.917 -3.737 30.530 1.00 95.38 90 TYR A C 1
ATOM 764 O O . TYR A 1 90 ? -26.021 -4.092 29.764 1.00 95.38 90 TYR A O 1
ATOM 772 N N . THR A 1 91 ? -28.209 -3.870 30.222 1.00 95.25 91 THR A N 1
ATOM 773 C CA . THR A 1 91 ? -28.675 -4.479 28.969 1.00 95.25 91 THR A CA 1
ATOM 774 C C . THR A 1 91 ? -28.348 -3.599 27.762 1.00 95.25 91 THR A C 1
ATOM 776 O O . THR A 1 91 ? -27.963 -4.117 26.714 1.00 95.25 91 THR A O 1
ATOM 779 N N . ALA A 1 92 ? -28.481 -2.275 27.893 1.00 96.25 92 ALA A N 1
ATOM 780 C CA . ALA A 1 92 ? -28.142 -1.330 26.833 1.00 96.25 92 ALA A CA 1
ATOM 781 C C . ALA A 1 92 ? -26.642 -1.365 26.497 1.00 96.25 92 ALA A C 1
ATOM 783 O O . ALA A 1 92 ? -26.294 -1.504 25.329 1.00 96.25 92 ALA A O 1
ATOM 784 N N . LEU A 1 93 ? -25.766 -1.342 27.509 1.00 95.31 93 LEU A N 1
ATOM 785 C CA . LEU A 1 93 ? -24.314 -1.455 27.319 1.00 95.31 93 LEU A CA 1
ATOM 786 C C . LEU A 1 93 ? -23.918 -2.774 26.646 1.00 95.31 93 LEU A C 1
ATOM 788 O O . LEU A 1 93 ? -23.046 -2.776 25.783 1.00 95.31 93 LEU A O 1
ATOM 792 N N . GLY A 1 94 ? -24.595 -3.879 26.977 1.00 95.50 94 GLY A N 1
ATOM 793 C CA . GLY A 1 94 ? -24.393 -5.157 26.289 1.00 95.50 94 GLY A CA 1
ATOM 794 C C . GLY A 1 94 ? -24.680 -5.073 24.785 1.00 95.50 94 GLY A C 1
ATOM 795 O O . GLY A 1 94 ? -23.870 -5.524 23.980 1.00 95.50 94 GLY A O 1
ATOM 796 N N . ARG A 1 95 ? -25.786 -4.424 24.395 1.00 97.25 95 ARG A N 1
ATOM 797 C CA . ARG A 1 95 ? -26.127 -4.217 22.975 1.00 97.25 95 ARG A CA 1
ATOM 798 C C . ARG A 1 95 ? -25.115 -3.328 22.256 1.00 97.25 95 ARG A C 1
ATOM 800 O O . ARG A 1 95 ? -24.759 -3.627 21.122 1.00 97.25 95 ARG A O 1
ATOM 807 N N . GLU A 1 96 ? -24.645 -2.267 22.907 1.00 96.56 96 GLU A N 1
ATOM 808 C CA . GLU A 1 96 ? -23.606 -1.391 22.348 1.00 96.56 96 GLU A CA 1
ATOM 809 C C . GLU A 1 96 ? -22.289 -2.148 22.136 1.00 96.56 96 GLU A C 1
ATOM 811 O O . GLU A 1 96 ? -21.667 -2.025 21.084 1.00 96.56 96 GLU A O 1
ATOM 816 N N . ILE A 1 97 ? -21.881 -2.994 23.089 1.00 97.31 97 ILE A N 1
ATOM 817 C CA . ILE A 1 97 ? -20.699 -3.856 22.938 1.00 97.31 97 ILE A CA 1
ATOM 818 C C . ILE A 1 97 ? -20.848 -4.782 21.729 1.00 97.31 97 ILE A C 1
ATOM 820 O O . ILE A 1 97 ? -19.908 -4.907 20.945 1.00 97.31 97 ILE A O 1
ATOM 824 N N . ASP A 1 98 ? -22.005 -5.422 21.565 1.00 98.00 98 ASP A N 1
ATOM 825 C CA . ASP A 1 98 ? -22.242 -6.331 20.443 1.00 98.00 98 ASP A CA 1
ATOM 826 C C . 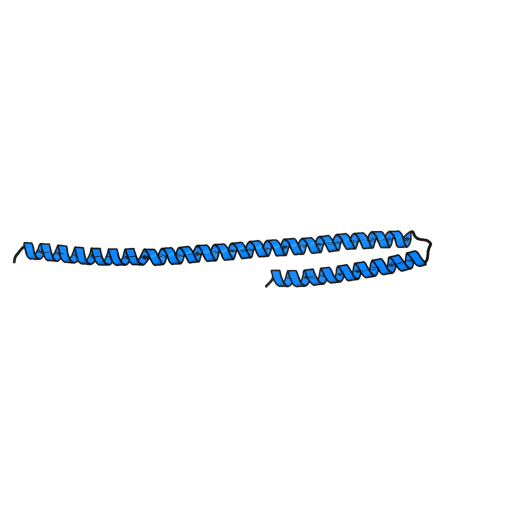ASP A 1 98 ? -22.234 -5.588 19.098 1.00 98.00 98 ASP A C 1
ATOM 828 O O . ASP A 1 98 ? -21.623 -6.063 18.141 1.00 98.00 98 ASP A O 1
ATOM 832 N N . HIS A 1 99 ? -22.794 -4.377 19.041 1.00 97.81 99 HIS A N 1
ATOM 833 C CA . HIS A 1 99 ? -22.720 -3.521 17.854 1.00 97.81 99 HIS A CA 1
ATOM 834 C C . HIS A 1 99 ? -21.273 -3.116 17.513 1.00 97.81 99 HIS A C 1
ATOM 836 O O . HIS A 1 99 ? -20.862 -3.143 16.348 1.00 97.81 99 HIS A O 1
ATOM 842 N N . VAL A 1 100 ? -20.462 -2.758 18.516 1.00 97.50 100 VAL A N 1
ATOM 843 C CA . VAL A 1 100 ? -19.045 -2.431 18.291 1.00 97.50 100 VAL A CA 1
ATOM 844 C C . VAL A 1 100 ? -18.268 -3.664 17.820 1.00 97.50 100 VAL A C 1
ATOM 846 O O . VAL A 1 100 ? -17.457 -3.536 16.906 1.00 97.50 100 VAL A O 1
ATOM 849 N N . LYS A 1 101 ? -18.545 -4.860 18.358 1.00 97.94 101 LYS A N 1
ATOM 850 C CA . LYS A 1 101 ? -17.944 -6.119 17.874 1.00 97.94 101 LYS A CA 1
ATOM 851 C C . LYS A 1 101 ? -18.306 -6.420 16.422 1.00 97.94 101 LYS A C 1
ATOM 853 O O . LYS A 1 101 ? -17.430 -6.797 15.655 1.00 97.94 101 LYS A O 1
ATOM 858 N N . GLU A 1 102 ? -19.565 -6.224 16.034 1.00 98.25 102 GLU A N 1
ATOM 859 C CA . GLU A 1 102 ? -19.984 -6.383 14.637 1.00 98.25 102 GLU A CA 1
ATOM 860 C C . GLU A 1 102 ? -19.252 -5.390 13.724 1.00 98.25 102 GLU A C 1
ATOM 862 O O . GLU A 1 102 ? -18.851 -5.728 12.614 1.00 98.25 102 GLU A O 1
ATOM 867 N N . THR A 1 103 ? -19.027 -4.167 14.207 1.00 97.81 103 THR A N 1
ATOM 868 C CA . THR A 1 103 ? -18.253 -3.163 13.469 1.00 97.81 103 THR A CA 1
ATOM 869 C C . THR A 1 103 ? -16.785 -3.572 13.320 1.00 97.81 103 THR A C 1
ATOM 871 O O . THR A 1 103 ? -16.226 -3.369 12.251 1.00 97.81 103 THR A O 1
ATOM 874 N N . ILE A 1 104 ? -16.167 -4.152 14.358 1.00 98.00 104 ILE A N 1
ATOM 875 C CA . ILE A 1 104 ? -14.801 -4.697 14.273 1.00 98.00 104 ILE A CA 1
ATOM 876 C C . ILE A 1 104 ? -14.737 -5.794 13.210 1.00 98.00 104 ILE A C 1
ATOM 878 O O . ILE A 1 104 ? -13.882 -5.711 12.342 1.00 98.00 104 ILE A O 1
ATOM 882 N N . SER A 1 105 ? -15.675 -6.747 13.224 1.00 98.06 105 SER A N 1
ATOM 883 C CA . SER A 1 105 ? -15.710 -7.830 12.230 1.00 98.06 105 SER A CA 1
ATOM 884 C C . SER A 1 105 ? -15.744 -7.293 10.798 1.00 98.06 105 SER A C 1
ATOM 886 O O . SER A 1 105 ? -15.021 -7.790 9.952 1.00 98.06 105 SER A O 1
ATOM 888 N N . LYS A 1 106 ? -16.536 -6.245 10.532 1.00 98.00 106 LYS A N 1
ATOM 889 C CA . LYS A 1 106 ? -16.606 -5.620 9.199 1.00 98.00 106 LYS A CA 1
ATOM 890 C C . LYS A 1 106 ? -15.297 -4.948 8.782 1.00 98.00 106 LYS A C 1
ATOM 892 O O . LYS A 1 106 ? -14.991 -4.920 7.599 1.00 98.00 106 LYS A O 1
ATOM 897 N N . ILE A 1 107 ? -14.563 -4.377 9.736 1.00 97.50 107 ILE A N 1
ATOM 898 C CA . ILE A 1 107 ? -13.255 -3.770 9.463 1.00 97.50 107 ILE A CA 1
ATOM 899 C C . ILE A 1 107 ? -12.209 -4.856 9.211 1.00 97.50 107 ILE A C 1
ATOM 901 O O . ILE A 1 107 ? -11.425 -4.718 8.285 1.00 97.50 107 ILE A O 1
ATOM 905 N N . GLU A 1 108 ? -12.225 -5.938 9.991 1.00 96.38 108 GLU A N 1
ATOM 906 C CA . GLU A 1 108 ? -11.337 -7.091 9.792 1.00 96.38 108 GLU A CA 1
ATOM 907 C C . GLU A 1 108 ? -11.608 -7.775 8.434 1.00 96.38 108 GLU A C 1
ATOM 909 O O . GLU A 1 108 ? -10.668 -8.192 7.761 1.00 96.38 108 GLU A O 1
ATOM 914 N N . ASP A 1 109 ? -12.867 -7.821 7.980 1.00 97.50 109 ASP A N 1
ATOM 915 C CA . ASP A 1 109 ? -13.217 -8.274 6.626 1.00 97.50 109 ASP A CA 1
ATOM 916 C C . ASP A 1 109 ? -12.630 -7.340 5.541 1.00 97.50 109 ASP A C 1
ATOM 918 O O . ASP A 1 109 ? -12.029 -7.819 4.581 1.00 97.50 109 ASP A O 1
ATOM 922 N N . GLU A 1 110 ? -12.742 -6.012 5.701 1.00 96.06 110 GLU A N 1
ATOM 923 C CA . GLU A 1 110 ? -12.134 -5.031 4.778 1.00 96.06 110 GLU A CA 1
ATOM 924 C C . GLU A 1 110 ? -10.599 -5.134 4.765 1.00 96.06 110 GLU A C 1
ATOM 926 O O . GLU A 1 110 ? -9.967 -4.998 3.717 1.00 96.06 110 GLU A O 1
ATOM 931 N N . GLU A 1 111 ? -9.985 -5.393 5.919 1.00 94.75 111 GLU A N 1
ATOM 932 C CA . GLU A 1 111 ? -8.541 -5.579 6.036 1.00 94.75 111 GLU A CA 1
ATOM 933 C C . GLU A 1 111 ? -8.072 -6.822 5.271 1.00 94.75 111 GLU A C 1
ATOM 935 O O . GLU A 1 111 ? -7.072 -6.755 4.555 1.00 94.75 111 GLU A O 1
ATOM 94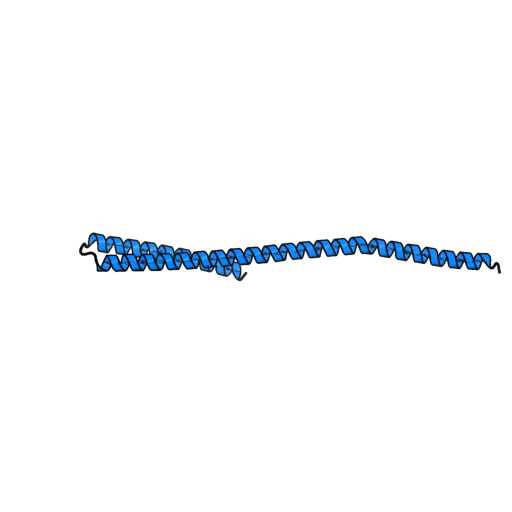0 N N . LEU A 1 112 ? -8.811 -7.934 5.360 1.00 94.38 112 LEU A N 1
ATOM 941 C CA . LEU A 1 112 ? -8.515 -9.152 4.603 1.00 94.38 112 LEU A CA 1
ATOM 942 C C . LEU A 1 112 ? -8.599 -8.920 3.091 1.00 94.38 112 LEU A C 1
ATOM 944 O O . LEU A 1 112 ? -7.680 -9.310 2.373 1.00 94.38 112 LEU A O 1
ATOM 948 N N . GLU A 1 113 ? -9.647 -8.244 2.612 1.00 94.31 113 GLU A N 1
ATOM 949 C CA . GLU A 1 113 ? -9.775 -7.883 1.192 1.00 94.31 113 GLU A CA 1
ATOM 950 C C . GLU A 1 113 ? -8.595 -7.014 0.723 1.00 94.31 113 GLU A C 1
ATOM 952 O O . GLU A 1 113 ? -8.040 -7.228 -0.356 1.00 94.31 113 GLU A O 1
ATOM 957 N N . LEU A 1 114 ? -8.161 -6.066 1.557 1.00 93.94 114 LEU A N 1
ATOM 958 C CA . LEU A 1 114 ? -7.017 -5.205 1.268 1.00 93.94 114 LEU A CA 1
ATOM 959 C C . LEU A 1 114 ? -5.690 -5.984 1.250 1.00 93.94 114 LEU A C 1
ATOM 961 O O . LEU A 1 114 ? -4.818 -5.701 0.431 1.00 93.94 114 LEU A O 1
ATOM 965 N N . MET A 1 115 ? -5.517 -6.963 2.141 1.00 91.38 115 MET A N 1
ATOM 966 C CA . MET A 1 115 ? -4.338 -7.835 2.147 1.00 91.38 115 MET A CA 1
ATOM 967 C C . MET A 1 115 ? -4.275 -8.705 0.888 1.00 91.38 115 MET A C 1
ATOM 969 O O . MET A 1 115 ? -3.197 -8.863 0.320 1.00 91.38 115 MET A O 1
ATOM 973 N N . GLU A 1 116 ? -5.417 -9.211 0.414 1.00 92.31 116 GLU A N 1
ATOM 974 C CA . GLU A 1 116 ? -5.497 -9.933 -0.861 1.00 92.31 116 GLU A CA 1
ATOM 975 C C . GLU A 1 116 ? -5.137 -9.031 -2.055 1.00 92.31 116 GLU A C 1
ATOM 977 O O . GLU A 1 116 ? -4.466 -9.490 -2.978 1.00 92.31 116 GLU A O 1
ATOM 982 N N . GLU A 1 117 ? -5.520 -7.747 -2.031 1.00 90.19 117 GLU A N 1
ATOM 983 C CA . GLU A 1 117 ? -5.125 -6.764 -3.055 1.00 90.19 117 GLU A CA 1
ATOM 984 C C . GLU A 1 117 ? -3.614 -6.474 -3.038 1.00 90.19 117 GLU A C 1
ATOM 986 O O . GLU A 1 117 ? -3.018 -6.279 -4.095 1.00 90.19 117 GLU A O 1
ATOM 991 N N . ILE A 1 118 ? -2.981 -6.464 -1.860 1.00 88.12 118 ILE A N 1
ATOM 992 C CA . ILE A 1 118 ? -1.530 -6.247 -1.718 1.00 88.12 118 ILE A CA 1
ATOM 993 C C . ILE A 1 118 ? -0.719 -7.454 -2.219 1.00 88.12 118 ILE A C 1
ATOM 995 O O . ILE A 1 118 ? 0.363 -7.265 -2.779 1.00 88.12 118 ILE A O 1
ATOM 999 N N . ASP A 1 119 ? -1.213 -8.676 -2.002 1.00 85.62 119 ASP A N 1
ATOM 1000 C CA . ASP A 1 119 ? -0.522 -9.916 -2.383 1.00 85.62 119 ASP A CA 1
ATOM 1001 C C . ASP A 1 119 ? -0.650 -10.265 -3.884 1.00 85.62 119 ASP A C 1
ATOM 1003 O O . ASP A 1 119 ? 0.137 -11.077 -4.387 1.00 85.62 119 ASP A O 1
ATOM 1007 N N . ALA A 1 120 ? -1.630 -9.686 -4.591 1.00 74.69 120 ALA A N 1
ATOM 1008 C CA . ALA A 1 120 ? -1.929 -9.940 -6.008 1.00 74.69 120 ALA A CA 1
ATOM 1009 C C . ALA A 1 120 ? -0.960 -9.254 -6.994 1.00 74.69 120 ALA A C 1
ATOM 1011 O O . ALA A 1 120 ? -0.581 -9.923 -7.990 1.00 74.69 120 ALA A O 1
#